Protein AF-A0A7S2E8E8-F1 (afdb_monomer_lite)

Secondary structure (DSSP, 8-state):
-HHHHHHHTTT--SHHHHHTTGGGHHHHHHHHH-HHHHHHHHHHHTT-------PPPP--------SS---SSHHHHHHHHHHHHHHHHHHHHTTT---S-------PPPTT---

Radius of gyration: 22.05 Å; chains: 1; bounding box: 45×30×51 Å

pLDDT: mean 93.54, std 3.79, range [73.56, 97.88]

Organism: Trieres chinensis (NCBI:txid1514140)

Sequence (115 aa):
WKLEKKLRSHGLSYVRDIWELGDEAGSRLGCILGAGNGTKIMRYCQGEDDRLVRPAPRKTIGAECNYGVRFDGLYGVDHMMNGLADEVERRMLAVGVQGRRLTLKVMKRKEGAPN

InterPro domains:
  IPR017961 DNA polymerase, Y-family, little finger domain [PF11799] (58-108)
  IPR036775 DNA polymerase, Y-family, little finger domain superfamily [G3DSA:3.30.1490.100] (57-115)
  IPR036775 DNA polymerase, Y-family, little finger domain superfamily [SSF100879] (57-106)

Foldseek 3Di:
DVLCVLCVVVVHNDLVVLVVCPPCSLVVLCVSPNNVVSVVVVCVSVVDDPDDDDDDDDPDFFDDDPPPDDDPDVVSVVVVVVVRVVRSVVVCVVVVHDDPDDDDDDDDDDPPDDD

Structure (mmCIF, N/CA/C/O backbone):
data_AF-A0A7S2E8E8-F1
#
_entry.id   AF-A0A7S2E8E8-F1
#
loop_
_atom_site.group_PDB
_atom_site.id
_atom_site.type_symbol
_atom_site.label_atom_id
_atom_site.label_alt_id
_atom_site.label_comp_id
_atom_site.label_asym_id
_atom_site.label_entity_id
_atom_site.label_seq_id
_atom_site.pdbx_PDB_ins_code
_atom_site.Cartn_x
_atom_site.Cartn_y
_atom_site.Cartn_z
_atom_site.occupancy
_atom_site.B_iso_or_equiv
_atom_site.auth_seq_id
_atom_site.auth_comp_id
_atom_site.auth_asym_id
_atom_site.auth_atom_id
_atom_site.pdbx_PDB_model_num
ATOM 1 N N . TRP A 1 1 ? 4.256 -1.695 11.537 1.00 74.81 1 TRP A N 1
ATOM 2 C CA . TRP A 1 1 ? 4.982 -0.503 12.022 1.00 74.81 1 TRP A CA 1
ATOM 3 C C . TRP A 1 1 ? 4.221 0.820 11.869 1.00 74.81 1 TRP A C 1
ATOM 5 O O . TRP A 1 1 ? 4.069 1.489 12.875 1.00 74.81 1 TRP A O 1
ATOM 15 N N . LYS A 1 2 ? 3.749 1.266 10.685 1.00 91.06 2 LYS A N 1
ATOM 16 C CA . LYS A 1 2 ? 3.177 2.634 10.554 1.00 91.06 2 LYS A CA 1
ATOM 17 C C . LYS A 1 2 ? 1.895 2.856 11.374 1.00 91.06 2 LYS A C 1
ATOM 19 O O . LYS A 1 2 ? 1.828 3.830 12.113 1.00 91.06 2 LYS A O 1
ATOM 24 N N . LEU A 1 3 ? 0.907 1.959 11.261 1.00 92.44 3 LEU A N 1
ATOM 25 C CA . LEU A 1 3 ? -0.330 2.042 12.058 1.00 92.44 3 LEU A CA 1
ATOM 26 C C . LEU A 1 3 ? -0.040 1.863 13.549 1.00 92.44 3 LEU A C 1
ATOM 28 O O . LEU A 1 3 ? -0.493 2.657 14.357 1.00 92.44 3 LEU A O 1
ATOM 32 N N . GLU A 1 4 ? 0.778 0.869 13.887 1.00 93.56 4 GLU A N 1
ATOM 33 C CA . GLU A 1 4 ? 1.221 0.617 15.258 1.00 93.56 4 GLU A CA 1
ATOM 34 C C . GLU A 1 4 ? 1.879 1.850 15.894 1.00 93.56 4 GLU A C 1
ATOM 36 O O . GLU A 1 4 ? 1.459 2.269 16.962 1.00 93.56 4 GLU A O 1
ATOM 41 N N . LYS A 1 5 ? 2.852 2.493 15.228 1.00 95.50 5 LYS A N 1
ATOM 42 C CA . LYS A 1 5 ? 3.472 3.733 15.729 1.00 95.50 5 LYS A CA 1
ATOM 43 C C . LYS A 1 5 ? 2.436 4.835 15.949 1.00 95.50 5 LYS A C 1
ATOM 45 O O . LYS A 1 5 ? 2.542 5.569 16.924 1.00 95.50 5 LYS A O 1
ATOM 50 N N . LYS A 1 6 ? 1.440 4.938 15.062 1.00 95.44 6 LYS A N 1
ATOM 51 C CA . LYS A 1 6 ? 0.364 5.929 15.168 1.00 95.44 6 LYS A CA 1
ATOM 52 C C . LYS A 1 6 ? -0.573 5.645 16.346 1.00 95.44 6 LYS A C 1
ATOM 54 O O . LYS A 1 6 ? -1.005 6.581 16.997 1.00 95.44 6 LYS A O 1
ATOM 59 N N . LEU A 1 7 ? -0.873 4.382 16.636 1.00 95.44 7 LEU A N 1
ATOM 60 C CA . LEU A 1 7 ? -1.673 3.988 17.801 1.00 95.44 7 LEU A CA 1
ATOM 61 C C . LEU A 1 7 ? -0.892 4.179 19.105 1.00 95.44 7 LEU A C 1
ATOM 63 O O . LEU A 1 7 ? -1.388 4.817 20.031 1.00 95.44 7 LEU A O 1
ATOM 67 N N . ARG A 1 8 ? 0.373 3.744 19.135 1.00 96.12 8 ARG A N 1
ATOM 68 C CA . ARG A 1 8 ? 1.260 3.902 20.296 1.00 96.12 8 ARG A CA 1
ATOM 69 C C . ARG A 1 8 ? 1.481 5.364 20.673 1.00 96.12 8 ARG A C 1
ATOM 71 O O . ARG A 1 8 ? 1.500 5.674 21.857 1.00 96.12 8 ARG A O 1
ATOM 78 N N . SER A 1 9 ? 1.586 6.274 19.698 1.00 96.31 9 SER A N 1
ATOM 79 C CA . SER A 1 9 ? 1.696 7.713 19.986 1.00 96.31 9 SER A CA 1
ATOM 80 C C . SER A 1 9 ? 0.443 8.305 20.645 1.00 96.31 9 SER A C 1
ATOM 82 O O . SER A 1 9 ? 0.493 9.435 21.110 1.00 96.31 9 SER A O 1
ATOM 84 N N . HIS A 1 10 ? -0.668 7.563 20.671 1.00 94.69 10 HIS A N 1
ATOM 85 C CA . HIS A 1 10 ? -1.920 7.924 21.339 1.00 94.69 10 HIS A CA 1
ATOM 86 C C . HIS A 1 10 ? -2.223 7.008 22.538 1.00 94.69 10 HIS A C 1
ATOM 88 O O . HIS A 1 10 ? -3.360 6.965 22.994 1.00 94.69 10 HIS A O 1
ATOM 94 N N . GLY A 1 11 ? -1.228 6.262 23.036 1.00 95.00 11 GLY A N 1
ATOM 95 C CA . GLY A 1 11 ? -1.373 5.388 24.204 1.00 95.00 11 GLY A CA 1
ATOM 96 C C . GLY A 1 11 ? -2.057 4.046 23.933 1.00 95.00 11 GLY A C 1
ATOM 97 O O . GLY A 1 11 ? -2.279 3.294 24.870 1.00 95.00 11 GLY A O 1
ATOM 98 N N . LEU A 1 12 ? -2.352 3.710 22.674 1.00 96.00 12 LEU A N 1
ATOM 99 C CA . LEU A 1 12 ? -3.043 2.471 22.311 1.00 96.00 12 LEU A CA 1
ATOM 100 C C . LEU A 1 12 ? -2.025 1.408 21.885 1.00 96.00 12 LEU A C 1
ATOM 10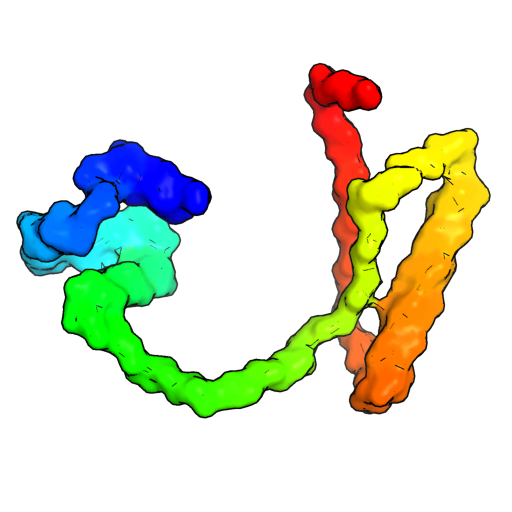2 O O . LEU A 1 12 ? -1.421 1.507 20.813 1.00 96.00 12 LEU A O 1
ATOM 106 N N . SER A 1 13 ? -1.818 0.398 22.728 1.00 95.31 13 SER A N 1
ATOM 107 C CA . SER A 1 13 ? -0.883 -0.709 22.472 1.00 95.31 13 SER A CA 1
ATOM 108 C C . SER A 1 13 ? -1.557 -2.080 22.491 1.00 95.31 13 SER A C 1
ATOM 110 O O . SER A 1 13 ? -1.093 -2.987 21.799 1.00 95.31 13 SER A O 1
ATOM 112 N N . TYR A 1 14 ? -2.642 -2.227 23.247 1.00 95.88 14 TYR A N 1
ATOM 113 C CA . TYR A 1 14 ? -3.371 -3.470 23.456 1.00 95.88 14 TYR A CA 1
ATOM 114 C C . TYR A 1 14 ? -4.859 -3.303 23.141 1.00 95.88 14 TYR A C 1
ATOM 116 O O . TYR A 1 14 ? -5.398 -2.200 23.138 1.00 95.88 14 TYR A O 1
ATOM 124 N N . VAL A 1 15 ? -5.544 -4.427 22.911 1.00 96.19 15 VAL A N 1
ATOM 125 C CA . VAL A 1 15 ? -6.995 -4.451 22.655 1.00 96.19 15 VAL A CA 1
ATOM 126 C C . VAL A 1 15 ? -7.785 -3.871 23.834 1.00 96.19 15 VAL A C 1
ATOM 128 O O . VAL A 1 15 ? -8.728 -3.117 23.615 1.00 96.19 15 VAL A O 1
ATOM 131 N N . ARG A 1 16 ? -7.359 -4.147 25.074 1.00 96.62 16 ARG A N 1
ATOM 132 C CA . ARG A 1 16 ? -7.988 -3.589 26.282 1.00 96.62 16 ARG A CA 1
ATOM 133 C C . ARG A 1 16 ? -7.997 -2.059 26.287 1.00 96.62 16 ARG A C 1
ATOM 135 O O . ARG A 1 16 ? -9.003 -1.482 26.660 1.00 96.62 16 ARG A O 1
ATOM 142 N N . ASP A 1 17 ? -6.935 -1.424 25.787 1.00 96.00 17 ASP A N 1
ATOM 143 C CA . ASP A 1 17 ? -6.816 0.037 25.773 1.00 96.00 17 ASP A CA 1
ATOM 144 C C . ASP A 1 17 ? -7.895 0.648 24.861 1.00 96.00 17 ASP A C 1
ATOM 146 O O . ASP A 1 17 ? -8.337 1.769 25.070 1.00 96.00 17 ASP A O 1
ATOM 150 N N . ILE A 1 18 ? -8.335 -0.097 23.838 1.00 95.12 18 ILE A N 1
ATOM 151 C CA . ILE A 1 18 ? -9.437 0.294 22.952 1.00 95.12 18 ILE A CA 1
ATOM 152 C C . ILE A 1 18 ? -10.786 0.054 23.633 1.00 95.12 18 ILE A C 1
ATOM 154 O O . ILE A 1 18 ? -11.683 0.879 23.497 1.00 95.12 18 ILE A O 1
ATOM 158 N N . TRP A 1 19 ? -10.940 -1.045 24.375 1.00 95.00 19 TRP A N 1
ATOM 159 C CA . TRP A 1 19 ? -12.160 -1.317 25.142 1.00 95.00 19 TRP A CA 1
ATOM 160 C C . TRP A 1 19 ? -12.379 -0.309 26.276 1.00 95.00 19 TRP A C 1
ATOM 162 O O . TRP A 1 19 ? -13.513 0.085 26.527 1.00 95.00 19 TRP A O 1
ATOM 172 N N . GLU A 1 20 ? -11.304 0.164 26.908 1.00 95.44 20 GLU A N 1
ATOM 173 C CA . GLU A 1 20 ? -11.334 1.204 27.946 1.00 95.44 20 GLU A CA 1
ATOM 174 C C . GLU A 1 20 ? -11.824 2.566 27.422 1.00 95.44 20 GLU A C 1
ATOM 176 O O . GLU A 1 20 ? -12.304 3.381 28.206 1.00 95.44 20 GLU A O 1
ATOM 181 N N . LEU A 1 21 ? -11.771 2.810 26.105 1.00 92.94 21 LEU A N 1
ATOM 182 C CA . LEU A 1 21 ? -12.351 4.013 25.491 1.00 92.94 21 LEU A CA 1
ATOM 183 C C . LEU A 1 21 ? -13.888 3.981 25.427 1.00 92.94 21 LEU A C 1
ATOM 185 O O . LEU A 1 21 ? -14.495 5.008 25.122 1.00 92.94 21 LEU A O 1
ATOM 189 N N . GLY A 1 22 ? -14.517 2.824 25.664 1.00 92.56 22 GLY A N 1
ATOM 190 C CA . GLY A 1 22 ? -15.971 2.666 25.636 1.00 92.56 22 GLY A CA 1
ATOM 191 C C . GLY A 1 22 ? -16.604 3.165 24.332 1.00 92.56 22 GLY A C 1
ATOM 192 O O . GLY A 1 22 ? -16.107 2.896 23.235 1.00 92.56 22 GLY A O 1
ATOM 193 N N . ASP A 1 23 ? -17.687 3.932 24.454 1.00 91.69 23 ASP A N 1
ATOM 194 C CA . ASP A 1 23 ? -18.468 4.441 23.318 1.00 91.69 23 ASP A CA 1
ATOM 195 C C . ASP A 1 23 ? -17.671 5.390 22.402 1.00 91.69 23 ASP A C 1
ATOM 197 O O . ASP A 1 23 ? -17.969 5.524 21.212 1.00 91.69 23 ASP A O 1
ATOM 201 N N . GLU A 1 24 ? -16.604 6.018 22.910 1.00 93.00 24 GLU A N 1
ATOM 202 C CA . GLU A 1 24 ? -15.755 6.914 22.119 1.00 93.00 24 GLU A CA 1
ATOM 203 C C . GLU A 1 24 ? -14.749 6.170 21.230 1.00 93.00 24 GLU A C 1
ATOM 205 O O . GLU A 1 24 ? -14.156 6.781 20.331 1.00 93.00 24 GLU A O 1
ATOM 210 N N . ALA A 1 25 ? -14.550 4.862 21.441 1.00 92.62 25 ALA A N 1
ATOM 211 C CA . ALA A 1 25 ? -13.517 4.069 20.774 1.00 92.62 25 ALA A CA 1
ATOM 212 C C . ALA A 1 25 ? -13.570 4.206 19.245 1.00 92.62 25 ALA A C 1
ATOM 214 O O . ALA A 1 25 ? -12.551 4.460 18.596 1.00 92.62 25 ALA A O 1
ATOM 215 N N . GLY A 1 26 ? -14.771 4.107 18.665 1.00 91.81 26 GLY A N 1
ATOM 216 C CA . GLY A 1 26 ? -14.976 4.206 17.220 1.00 91.81 26 GLY A CA 1
ATOM 217 C C . GLY A 1 26 ? -14.583 5.572 16.651 1.00 91.81 26 GLY A C 1
ATOM 218 O O . GLY A 1 26 ? -13.855 5.643 15.657 1.00 91.81 26 GLY A O 1
ATOM 219 N N . SER A 1 27 ? -15.006 6.658 17.306 1.00 94.06 27 SER A N 1
ATOM 220 C CA . SER A 1 27 ? -14.674 8.032 16.901 1.00 94.06 27 SER A CA 1
ATOM 221 C C . SER A 1 27 ? -13.173 8.300 17.036 1.00 94.06 27 SER A C 1
ATOM 223 O O . SER A 1 27 ? -12.522 8.763 16.095 1.00 94.06 27 SER A O 1
ATOM 225 N N . ARG A 1 28 ? -12.583 7.899 18.169 1.00 94.88 28 ARG A N 1
ATOM 226 C CA . ARG A 1 28 ? -11.153 8.063 18.457 1.00 94.88 28 ARG A CA 1
ATOM 227 C C . ARG A 1 28 ? -10.286 7.333 17.432 1.00 94.88 28 ARG A C 1
ATOM 229 O O . ARG A 1 28 ? -9.370 7.924 16.856 1.00 94.88 28 ARG A O 1
ATOM 236 N N . LEU A 1 29 ? -10.602 6.070 17.148 1.00 95.56 29 LEU A N 1
ATOM 237 C CA . LEU A 1 29 ? -9.909 5.278 16.133 1.00 95.56 29 LEU A CA 1
ATOM 238 C C . LEU A 1 29 ? -10.116 5.846 14.725 1.00 95.56 29 LEU A C 1
ATOM 240 O O . LEU A 1 29 ? -9.175 5.834 13.931 1.00 95.56 29 LEU A O 1
ATOM 244 N N . GLY A 1 30 ? -11.300 6.377 14.414 1.00 95.38 30 GLY A N 1
ATOM 245 C CA . GLY A 1 30 ? -11.582 7.070 13.156 1.00 95.38 30 GLY A CA 1
ATOM 246 C C . GLY A 1 30 ? -10.703 8.306 12.950 1.00 95.38 30 GLY A C 1
ATOM 247 O O . GLY A 1 30 ? -10.089 8.444 11.892 1.00 95.38 30 GLY A O 1
ATOM 248 N N . CYS A 1 31 ? -10.558 9.154 13.971 1.00 95.31 31 CYS A N 1
ATOM 249 C CA . CYS A 1 31 ? -9.674 10.324 13.938 1.00 95.31 31 CYS A CA 1
ATOM 250 C C . CYS A 1 31 ? -8.197 9.931 13.775 1.00 95.31 31 CYS A C 1
ATOM 252 O O . CYS A 1 31 ? -7.462 10.536 12.991 1.00 95.31 31 CYS A O 1
ATOM 254 N N . ILE A 1 32 ? -7.751 8.885 14.477 1.00 95.38 32 ILE A N 1
ATOM 255 C CA . ILE A 1 32 ? -6.352 8.446 14.432 1.00 95.38 32 ILE A CA 1
ATOM 256 C C . ILE A 1 32 ? -6.047 7.719 13.119 1.00 95.38 32 ILE A C 1
ATOM 258 O O . ILE A 1 32 ? -5.018 7.976 12.502 1.00 95.38 32 ILE A O 1
ATOM 262 N N . LEU A 1 33 ? -6.888 6.799 12.652 1.00 95.19 33 LEU A N 1
ATOM 263 C CA . LEU A 1 33 ? -6.553 5.879 11.556 1.00 95.19 33 LEU A CA 1
ATOM 264 C C . LEU A 1 33 ? -7.250 6.192 10.224 1.00 95.19 33 LEU A C 1
ATOM 266 O O . LEU A 1 33 ? -6.872 5.615 9.198 1.00 95.19 33 LEU A O 1
ATOM 270 N N . GLY A 1 34 ? -8.220 7.106 10.229 1.00 95.38 34 GLY A N 1
ATOM 271 C CA . GLY A 1 34 ? -9.185 7.308 9.151 1.00 95.38 34 GLY A CA 1
ATOM 272 C C . GLY A 1 34 ? -10.342 6.308 9.238 1.00 95.38 34 GLY A C 1
ATOM 273 O O . GLY A 1 34 ? -10.167 5.195 9.737 1.00 95.38 34 GLY A O 1
ATOM 274 N N . ALA A 1 35 ? -11.512 6.683 8.708 1.00 92.50 35 ALA A N 1
ATOM 275 C CA . ALA A 1 35 ? -12.766 5.934 8.860 1.00 92.50 35 ALA A CA 1
ATOM 276 C C . ALA A 1 35 ? -12.633 4.428 8.559 1.00 92.50 35 ALA A C 1
ATOM 278 O O . ALA A 1 35 ? -12.980 3.597 9.391 1.00 92.50 35 ALA A O 1
ATOM 279 N N . GLY A 1 36 ? -12.042 4.061 7.415 1.00 94.62 36 GLY A N 1
ATOM 280 C CA . GLY A 1 36 ? -11.931 2.654 7.012 1.00 94.62 36 GLY A CA 1
ATOM 281 C C . GLY A 1 36 ? -11.085 1.798 7.961 1.00 94.62 36 GLY A C 1
ATOM 282 O O . GLY A 1 36 ? -11.494 0.704 8.343 1.00 94.62 36 GLY A O 1
ATOM 283 N N . ASN A 1 37 ? -9.911 2.288 8.371 1.00 95.19 37 ASN A N 1
ATOM 284 C CA . ASN A 1 37 ? -9.059 1.545 9.303 1.00 95.19 37 ASN A CA 1
ATOM 285 C C . ASN A 1 37 ? -9.604 1.595 10.734 1.00 95.19 37 ASN A C 1
ATOM 287 O O . ASN A 1 37 ? -9.471 0.606 11.446 1.00 95.19 37 ASN A O 1
ATOM 291 N N . GLY A 1 38 ? -10.216 2.709 11.144 1.00 95.12 38 GLY A N 1
ATOM 292 C CA . GLY A 1 38 ? -10.811 2.855 12.470 1.00 95.12 38 GLY A CA 1
ATOM 293 C C . GLY A 1 38 ?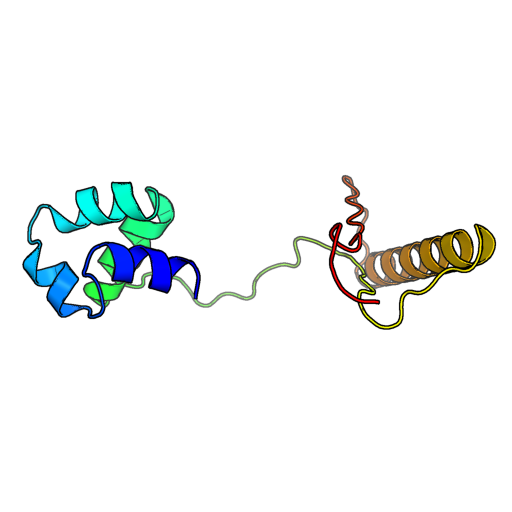 -11.917 1.831 12.708 1.00 95.12 38 GLY A C 1
ATOM 294 O O . GLY A 1 38 ? -11.826 1.041 13.644 1.00 95.12 38 GLY A O 1
ATOM 295 N N . THR A 1 39 ? -12.893 1.755 11.796 1.00 94.69 39 THR A N 1
ATOM 296 C CA . THR A 1 39 ? -13.968 0.751 11.857 1.00 94.69 39 THR A CA 1
ATOM 297 C C . THR A 1 39 ? -13.419 -0.674 11.822 1.00 94.69 39 THR A C 1
ATOM 299 O O . THR A 1 39 ? -13.863 -1.527 12.585 1.00 94.69 39 THR A O 1
ATOM 302 N N . LYS A 1 40 ? -12.424 -0.940 10.966 1.00 94.94 40 LYS A N 1
ATOM 303 C CA . LYS A 1 40 ? -11.815 -2.269 10.838 1.00 94.94 40 LYS A CA 1
ATOM 304 C C . LYS A 1 40 ? -11.139 -2.730 12.130 1.00 94.94 40 LYS A C 1
ATOM 306 O O . LYS A 1 40 ? -11.342 -3.864 12.546 1.00 94.94 40 LYS A O 1
ATOM 311 N N . ILE A 1 41 ? -10.338 -1.865 12.751 1.00 94.94 41 ILE A N 1
ATOM 312 C CA . ILE A 1 41 ? -9.650 -2.191 14.005 1.00 94.94 41 ILE A CA 1
ATOM 313 C C . ILE A 1 41 ? -10.657 -2.388 15.138 1.00 94.94 41 ILE A C 1
ATOM 315 O O . ILE A 1 41 ? -10.512 -3.350 15.883 1.00 94.94 41 ILE A O 1
ATOM 319 N N . MET A 1 42 ? -11.699 -1.555 15.225 1.00 94.94 42 MET A N 1
ATOM 320 C CA . MET A 1 42 ? -12.734 -1.702 16.251 1.00 94.94 42 MET A CA 1
ATOM 321 C C . MET A 1 42 ? -13.417 -3.078 16.195 1.00 94.94 42 MET A C 1
ATOM 323 O O . MET A 1 42 ? -13.460 -3.777 17.204 1.00 94.94 42 MET A O 1
ATOM 327 N N . ARG A 1 43 ? -13.858 -3.506 15.003 1.00 95.25 43 ARG A N 1
ATOM 328 C CA . ARG A 1 43 ? -14.464 -4.833 14.793 1.00 95.25 43 ARG A CA 1
ATOM 329 C C . ARG A 1 43 ? -13.517 -5.966 15.178 1.00 95.25 43 ARG A C 1
ATOM 331 O O . ARG A 1 43 ? -13.898 -6.886 15.891 1.00 95.25 43 ARG A O 1
ATOM 338 N N . TYR A 1 44 ? -12.247 -5.871 14.781 1.00 95.50 44 TYR A N 1
ATOM 339 C CA . TYR A 1 44 ? -11.250 -6.886 15.131 1.00 95.50 44 TYR A CA 1
ATOM 340 C C . TYR A 1 44 ? -10.992 -6.965 16.634 1.00 95.50 44 TYR A C 1
ATOM 342 O O . TYR A 1 44 ? -10.810 -8.059 17.162 1.00 95.50 44 TYR A O 1
ATOM 350 N N . CYS A 1 45 ? -11.031 -5.834 17.339 1.00 94.88 45 CYS A N 1
ATOM 351 C CA . CYS A 1 45 ? -10.974 -5.809 18.796 1.00 94.88 45 CYS A CA 1
ATOM 352 C C . CYS A 1 45 ? -12.192 -6.473 19.449 1.00 94.88 45 CYS A C 1
ATOM 354 O O . CYS A 1 45 ? -12.088 -6.884 20.594 1.00 94.88 45 CYS A O 1
ATOM 356 N N . GLN A 1 46 ? -13.318 -6.605 18.749 1.00 93.69 46 GLN A N 1
ATOM 357 C CA . GLN A 1 46 ? -14.517 -7.318 19.208 1.00 93.69 46 GLN A CA 1
ATOM 358 C C . GLN A 1 46 ? -14.568 -8.776 18.715 1.00 93.69 46 GLN A C 1
ATOM 360 O O . GLN A 1 46 ? -15.515 -9.495 19.013 1.00 93.69 46 GLN A O 1
ATOM 365 N N . GLY A 1 47 ? -13.548 -9.232 17.978 1.00 94.88 47 GLY A N 1
ATOM 366 C CA . GLY A 1 47 ? -13.527 -10.565 17.372 1.00 94.88 47 GLY A CA 1
ATOM 367 C C . GLY A 1 47 ? -14.430 -10.704 16.141 1.00 94.88 47 GLY A C 1
ATOM 368 O O . GLY A 1 47 ? -14.688 -11.821 15.700 1.00 94.88 47 GLY A O 1
ATOM 369 N N . GLU A 1 48 ? -14.900 -9.594 15.571 1.00 95.88 48 GLU A N 1
ATOM 370 C CA . GLU A 1 48 ? -15.786 -9.588 14.410 1.00 95.88 48 GLU A CA 1
ATOM 371 C C . GLU A 1 48 ? -14.991 -9.553 13.098 1.00 95.88 48 GLU A C 1
ATOM 373 O O . GLU A 1 48 ? -14.302 -8.577 12.782 1.00 95.88 48 GLU A O 1
ATOM 378 N N . ASP A 1 49 ? -15.126 -10.607 12.294 1.00 94.56 49 ASP A N 1
ATOM 379 C CA . ASP A 1 49 ? -14.626 -10.654 10.922 1.00 94.56 49 ASP A CA 1
ATOM 380 C C . ASP A 1 49 ? -15.595 -11.442 10.030 1.00 94.56 49 ASP A C 1
ATOM 382 O O . ASP A 1 49 ? -15.653 -12.668 10.065 1.00 94.56 49 ASP A O 1
ATOM 386 N N . ASP A 1 50 ? -16.378 -10.721 9.229 1.00 92.25 50 ASP A N 1
ATOM 387 C CA . ASP A 1 50 ? -17.425 -11.242 8.340 1.00 92.25 50 ASP A CA 1
ATOM 388 C C . ASP A 1 50 ? -16.912 -11.577 6.927 1.00 92.25 50 ASP A C 1
ATOM 390 O O . ASP A 1 50 ? -17.676 -11.943 6.026 1.00 92.25 50 ASP A O 1
ATOM 394 N N . ARG A 1 51 ? -15.603 -11.439 6.690 1.00 90.81 51 ARG A N 1
ATOM 395 C CA . ARG A 1 51 ? -15.019 -11.594 5.357 1.00 90.81 51 ARG A CA 1
ATOM 396 C C . ARG A 1 51 ? -15.028 -13.054 4.917 1.00 90.81 51 ARG A C 1
ATOM 398 O O . ARG A 1 51 ? -14.408 -13.922 5.524 1.00 90.81 51 ARG A O 1
ATOM 405 N N . LEU A 1 52 ? -15.638 -13.303 3.763 1.00 91.44 52 LEU A N 1
ATOM 406 C CA . LEU A 1 52 ? -15.598 -14.610 3.115 1.00 91.44 52 LEU A CA 1
ATOM 407 C C . LEU A 1 52 ? -14.197 -14.930 2.585 1.00 91.44 52 LEU A C 1
ATOM 409 O O . LEU A 1 52 ? -13.556 -14.106 1.926 1.00 91.44 52 LEU A O 1
ATOM 413 N N . VAL A 1 53 ? -13.769 -16.176 2.777 1.00 92.62 53 VAL A N 1
ATOM 414 C CA . VAL A 1 53 ? -12.564 -16.711 2.142 1.00 92.62 53 VAL A CA 1
ATOM 415 C C . VAL A 1 53 ? -12.859 -16.916 0.658 1.00 92.62 53 VAL A C 1
ATOM 417 O O . VAL A 1 53 ? -13.613 -17.808 0.275 1.00 92.62 53 VAL A O 1
ATOM 420 N N . ARG A 1 54 ? -12.297 -16.057 -0.196 1.00 89.94 54 ARG A N 1
ATOM 421 C CA . ARG A 1 54 ? -12.430 -16.149 -1.654 1.00 89.94 54 ARG A CA 1
ATOM 422 C C . ARG A 1 54 ? -11.071 -15.967 -2.324 1.00 89.94 54 ARG A C 1
ATOM 424 O O . ARG A 1 54 ? -10.278 -15.147 -1.853 1.00 89.94 54 ARG A O 1
ATOM 431 N N . PRO A 1 55 ? -10.807 -16.656 -3.446 1.00 86.56 55 PRO A N 1
ATOM 432 C CA . PRO A 1 55 ? -9.650 -16.344 -4.270 1.00 86.56 55 PRO A CA 1
ATOM 433 C C . PRO A 1 55 ? -9.787 -14.912 -4.807 1.00 86.56 55 PRO A C 1
ATOM 435 O O . PRO A 1 55 ? -10.802 -14.545 -5.401 1.00 86.56 55 PRO A O 1
ATOM 438 N N . ALA A 1 56 ? -8.775 -14.077 -4.569 1.00 84.69 56 ALA A N 1
ATOM 439 C CA . ALA A 1 56 ? -8.767 -12.709 -5.068 1.00 84.69 56 ALA A CA 1
ATOM 440 C C . ALA A 1 56 ? -8.413 -12.706 -6.567 1.00 84.69 56 ALA A C 1
ATOM 442 O O . ALA A 1 56 ? -7.363 -13.240 -6.935 1.00 84.69 56 ALA A O 1
ATOM 443 N N . PRO A 1 57 ? -9.233 -12.094 -7.445 1.00 85.75 57 PRO A N 1
ATOM 444 C CA . PRO A 1 57 ? -8.887 -11.986 -8.855 1.00 85.75 57 PRO A CA 1
ATOM 445 C C . PRO A 1 57 ? -7.657 -11.089 -9.034 1.00 85.75 57 PRO A C 1
ATOM 447 O O . PRO A 1 57 ? -7.459 -10.122 -8.289 1.00 85.75 57 PRO A O 1
ATOM 450 N N . ARG A 1 58 ? -6.842 -11.378 -10.053 1.00 84.69 58 ARG A N 1
ATOM 451 C CA . ARG A 1 58 ? -5.703 -10.528 -10.416 1.00 84.69 58 ARG A CA 1
ATOM 452 C C . ARG A 1 58 ? -6.220 -9.190 -10.948 1.00 84.69 58 ARG A C 1
ATOM 454 O O . ARG A 1 58 ? -6.924 -9.153 -11.949 1.00 84.69 58 ARG A O 1
ATOM 461 N N . LYS A 1 59 ? -5.868 -8.092 -10.273 1.00 89.50 59 LYS A N 1
ATOM 462 C CA . LYS A 1 59 ? -6.308 -6.729 -10.636 1.00 89.50 59 LYS A CA 1
ATOM 463 C C . LYS A 1 59 ? -5.244 -5.916 -11.367 1.00 89.50 59 LYS A C 1
ATOM 465 O O . LYS A 1 59 ? -5.571 -4.933 -12.021 1.00 89.50 59 LYS A O 1
ATOM 470 N N . THR A 1 60 ? -3.979 -6.296 -11.224 1.00 94.00 60 THR A N 1
ATOM 471 C CA . THR A 1 60 ? -2.836 -5.581 -1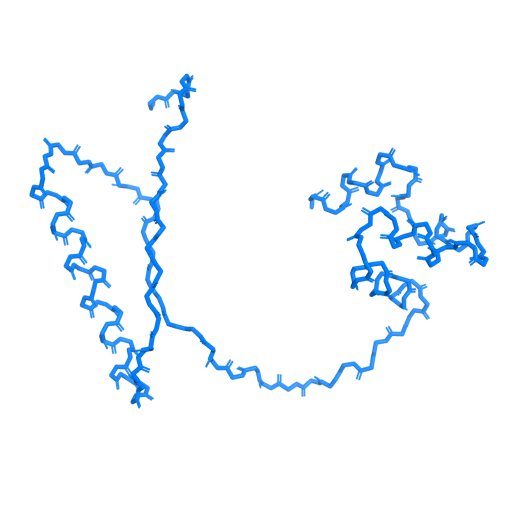1.792 1.00 94.00 60 THR A CA 1
ATOM 472 C C . THR A 1 60 ? -1.781 -6.570 -12.281 1.00 94.00 60 THR A C 1
ATOM 474 O O . THR A 1 60 ? -1.632 -7.670 -11.739 1.00 94.00 60 THR A O 1
ATOM 477 N N . ILE A 1 61 ? -1.049 -6.172 -13.319 1.00 95.06 61 ILE A N 1
ATOM 478 C CA . ILE A 1 61 ? 0.152 -6.847 -13.815 1.00 95.06 61 ILE A CA 1
ATOM 479 C C . ILE A 1 61 ? 1.253 -5.795 -13.853 1.00 95.06 61 ILE A C 1
ATOM 481 O O . ILE A 1 61 ? 1.015 -4.663 -14.263 1.00 95.06 61 ILE A O 1
ATOM 485 N N . GLY A 1 62 ? 2.435 -6.157 -13.373 1.00 95.50 62 GLY A N 1
ATOM 486 C CA . GLY A 1 62 ? 3.595 -5.281 -13.355 1.00 95.50 62 GLY A CA 1
ATOM 487 C C . GLY A 1 62 ? 4.874 -6.081 -13.157 1.00 95.50 62 GLY A C 1
ATOM 488 O O . GLY A 1 62 ? 4.824 -7.267 -12.813 1.00 95.50 62 GLY A O 1
ATOM 489 N N . ALA A 1 63 ? 6.001 -5.413 -13.362 1.00 96.56 63 ALA A N 1
ATOM 490 C CA . ALA A 1 63 ? 7.342 -5.884 -13.061 1.00 96.56 63 ALA A CA 1
ATOM 491 C C . ALA A 1 63 ? 8.098 -4.745 -12.364 1.00 96.56 63 ALA A C 1
ATOM 493 O O . ALA A 1 63 ? 7.862 -3.573 -12.656 1.00 96.56 63 ALA A O 1
ATOM 494 N N . GLU A 1 64 ? 8.973 -5.082 -11.420 1.00 95.62 64 GLU A N 1
ATOM 495 C CA . GLU A 1 64 ? 9.818 -4.108 -10.735 1.00 95.62 64 GLU A CA 1
ATOM 496 C C . GLU A 1 64 ? 11.222 -4.674 -10.527 1.00 95.62 64 GLU A C 1
ATOM 498 O O . GLU A 1 64 ? 11.388 -5.863 -10.255 1.00 95.62 64 GLU A O 1
ATOM 503 N N . CYS A 1 65 ? 12.227 -3.808 -10.629 1.00 93.31 65 CYS A N 1
ATOM 504 C CA . CYS A 1 65 ? 13.602 -4.101 -10.256 1.00 93.31 65 CYS A CA 1
ATOM 505 C C . CYS A 1 65 ? 14.110 -2.940 -9.402 1.00 93.31 65 CYS A C 1
ATOM 507 O O . CYS A 1 65 ? 14.279 -1.828 -9.891 1.00 93.31 65 CYS A O 1
ATOM 509 N N . ASN A 1 66 ? 14.295 -3.189 -8.105 1.00 94.12 66 ASN A N 1
ATOM 510 C CA . ASN A 1 66 ? 14.753 -2.178 -7.144 1.00 94.12 66 ASN A CA 1
ATOM 511 C C . ASN A 1 66 ? 16.160 -2.483 -6.595 1.00 94.12 66 ASN A C 1
ATOM 513 O O . ASN A 1 66 ? 16.710 -1.688 -5.835 1.00 94.12 66 ASN A O 1
ATOM 517 N N . TYR A 1 67 ? 16.738 -3.632 -6.954 1.00 91.19 67 TYR A N 1
ATOM 518 C CA . TYR A 1 67 ? 18.045 -4.094 -6.489 1.00 91.19 67 TYR A CA 1
ATOM 519 C C . TYR A 1 67 ? 19.045 -4.100 -7.646 1.00 91.19 67 TYR A C 1
ATOM 521 O O . TYR A 1 67 ? 18.683 -4.429 -8.769 1.00 91.19 67 TYR A O 1
ATOM 529 N N . GLY A 1 68 ? 20.297 -3.721 -7.380 1.00 87.38 68 GLY A N 1
ATOM 530 C CA . GLY A 1 68 ? 21.357 -3.729 -8.397 1.00 87.38 68 GLY A CA 1
ATOM 531 C C . GLY A 1 68 ? 21.206 -2.684 -9.509 1.00 87.38 68 GLY A C 1
ATOM 532 O O . GLY A 1 68 ? 21.980 -2.691 -10.457 1.00 87.38 68 GLY A O 1
ATOM 533 N N . VAL A 1 69 ? 20.246 -1.761 -9.403 1.00 89.69 69 VAL A N 1
ATOM 534 C CA . VAL A 1 69 ? 20.022 -0.722 -10.416 1.00 89.69 69 VAL A CA 1
ATOM 535 C C . VAL A 1 69 ? 21.126 0.331 -10.332 1.00 89.69 69 VAL A C 1
ATOM 537 O O . VAL A 1 69 ? 21.172 1.121 -9.383 1.00 89.69 69 VAL A O 1
ATOM 540 N N . ARG A 1 70 ? 22.036 0.324 -11.305 1.00 91.06 70 ARG A N 1
ATOM 541 C CA . ARG A 1 70 ? 23.094 1.320 -11.503 1.00 91.06 70 ARG A CA 1
ATOM 542 C C . ARG A 1 70 ? 23.193 1.598 -12.998 1.00 91.06 70 ARG A C 1
ATOM 544 O O . ARG A 1 70 ? 23.259 0.661 -13.784 1.00 91.06 70 ARG A O 1
ATOM 551 N N . PHE A 1 71 ? 23.182 2.872 -13.369 1.00 90.44 71 PHE A N 1
ATOM 552 C CA . PHE A 1 71 ? 23.305 3.303 -14.756 1.00 90.44 71 PHE A CA 1
ATOM 553 C C . PHE A 1 71 ? 24.497 4.242 -14.876 1.00 90.44 71 PHE A C 1
ATOM 555 O O . PHE A 1 71 ? 24.639 5.162 -14.071 1.00 90.44 71 PHE A O 1
ATOM 562 N N . ASP A 1 72 ? 25.326 4.006 -15.880 1.00 87.62 72 ASP A N 1
ATOM 563 C CA . ASP A 1 72 ? 26.450 4.849 -16.293 1.00 87.62 72 ASP A CA 1
ATOM 564 C C . ASP A 1 72 ? 26.125 5.674 -17.555 1.00 87.62 72 ASP A C 1
ATOM 566 O O . ASP A 1 72 ? 26.940 6.475 -18.007 1.00 87.62 72 ASP A O 1
ATOM 570 N N . GLY A 1 73 ? 24.909 5.536 -18.093 1.00 89.94 73 GLY A N 1
ATOM 571 C CA . GLY A 1 73 ? 24.426 6.273 -19.253 1.00 89.94 73 GLY A CA 1
ATOM 572 C C . GLY A 1 73 ? 22.998 5.892 -19.647 1.00 89.94 73 GLY A C 1
ATOM 573 O O . GLY A 1 73 ? 22.362 5.041 -19.020 1.00 89.94 73 GLY A O 1
ATOM 574 N N . LEU A 1 74 ? 22.495 6.524 -20.712 1.00 88.88 74 LEU A N 1
ATOM 575 C CA . LEU A 1 74 ? 21.134 6.304 -21.224 1.00 88.88 74 LEU A CA 1
ATOM 576 C C . LEU A 1 74 ? 20.910 4.870 -21.722 1.00 88.88 74 LEU A C 1
ATOM 578 O O . LEU A 1 74 ? 19.836 4.320 -21.513 1.00 88.88 74 LEU A O 1
ATOM 582 N N . TYR A 1 75 ? 21.947 4.231 -22.269 1.00 89.88 75 TYR A N 1
ATOM 583 C CA . TYR A 1 75 ? 21.870 2.852 -22.757 1.00 89.88 75 TYR A CA 1
ATOM 584 C C . TYR A 1 75 ? 21.365 1.870 -21.687 1.00 89.88 75 TYR A C 1
ATOM 586 O O . TYR A 1 75 ? 20.483 1.054 -21.954 1.00 89.88 7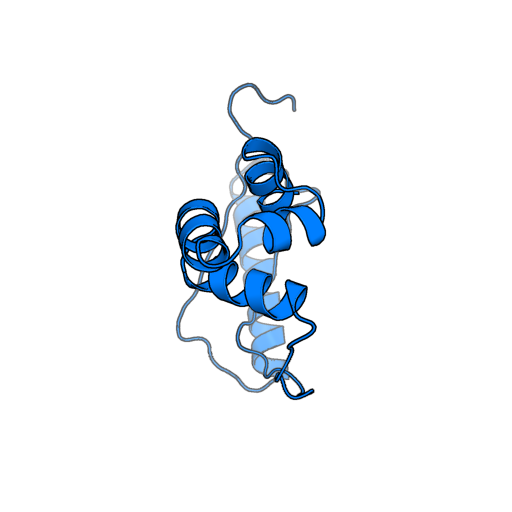5 TYR A O 1
ATOM 594 N N . GLY A 1 76 ? 21.878 1.967 -20.455 1.00 89.88 76 GLY A N 1
ATOM 595 C CA . GLY A 1 76 ? 21.440 1.100 -19.359 1.00 89.88 76 GLY A CA 1
ATOM 596 C C . GLY A 1 76 ? 19.978 1.335 -18.966 1.00 89.88 76 GLY A C 1
ATOM 597 O O . GLY A 1 76 ? 19.274 0.388 -18.610 1.00 89.88 76 GLY A O 1
ATOM 598 N N . VAL A 1 77 ? 19.509 2.582 -19.077 1.00 92.88 77 VAL A N 1
ATOM 599 C CA . VAL A 1 77 ? 18.110 2.946 -18.820 1.00 92.88 77 VAL A CA 1
ATOM 600 C C . VAL A 1 77 ? 17.206 2.325 -19.878 1.00 92.88 77 VAL A C 1
ATOM 602 O O . VAL A 1 77 ? 16.253 1.638 -19.517 1.00 92.88 77 VAL A O 1
ATOM 605 N N . ASP A 1 78 ? 17.528 2.502 -21.160 1.00 93.75 78 ASP A N 1
ATOM 606 C CA . ASP A 1 78 ? 16.743 1.954 -22.270 1.00 93.75 78 ASP A CA 1
ATOM 607 C C . ASP A 1 78 ? 16.687 0.425 -22.208 1.00 93.75 78 ASP A C 1
ATOM 609 O O . ASP A 1 78 ? 15.615 -0.168 -22.333 1.00 93.75 78 ASP A O 1
ATOM 613 N N . HIS A 1 79 ? 17.821 -0.221 -21.919 1.00 93.19 79 HIS A N 1
ATOM 614 C CA . HIS A 1 79 ? 17.886 -1.669 -21.744 1.00 93.19 79 HIS A CA 1
ATOM 615 C C . HIS A 1 79 ? 16.974 -2.154 -20.606 1.00 93.19 79 HIS A C 1
ATOM 617 O O . HIS A 1 79 ? 16.203 -3.096 -20.792 1.00 93.19 79 HIS A O 1
ATOM 623 N N . MET A 1 80 ? 17.009 -1.495 -19.440 1.00 94.12 80 MET A N 1
ATOM 624 C CA . MET A 1 80 ? 16.130 -1.852 -18.323 1.00 94.12 80 MET A CA 1
ATOM 625 C C . MET A 1 80 ? 14.654 -1.601 -18.651 1.00 94.12 80 MET A C 1
ATOM 627 O O . MET A 1 80 ? 13.810 -2.428 -18.309 1.00 94.12 80 MET A O 1
ATOM 631 N N . MET A 1 81 ? 14.328 -0.478 -19.292 1.00 95.50 81 MET A N 1
ATOM 632 C CA . MET A 1 81 ? 12.947 -0.128 -19.630 1.00 95.50 81 MET A CA 1
ATOM 633 C C . MET A 1 81 ? 12.346 -1.106 -20.640 1.00 95.50 81 MET A C 1
ATOM 635 O O . MET A 1 81 ? 11.226 -1.566 -20.419 1.00 95.50 81 MET A O 1
ATOM 639 N N . ASN A 1 82 ? 13.099 -1.480 -21.678 1.00 96.62 82 ASN A N 1
ATOM 640 C CA . ASN A 1 82 ? 12.679 -2.496 -22.643 1.00 96.62 82 ASN A CA 1
ATOM 641 C C . ASN A 1 82 ? 12.502 -3.857 -21.962 1.00 96.62 82 ASN A C 1
ATOM 643 O O . ASN A 1 82 ? 11.440 -4.458 -22.074 1.00 96.62 82 ASN A O 1
ATOM 647 N N . GLY A 1 83 ? 13.464 -4.290 -21.140 1.00 96.44 83 GLY A N 1
ATOM 648 C CA . GLY A 1 83 ? 13.341 -5.555 -20.410 1.00 96.44 83 GLY A CA 1
ATOM 649 C C . GLY A 1 83 ? 12.134 -5.605 -19.460 1.00 96.44 83 GLY A C 1
ATOM 650 O O . GLY A 1 83 ? 11.472 -6.637 -19.341 1.00 96.44 83 GLY A O 1
ATOM 651 N N . LEU A 1 84 ? 11.803 -4.492 -18.792 1.00 97.12 84 LEU A N 1
ATOM 652 C CA . LEU A 1 84 ? 10.599 -4.397 -17.960 1.00 97.12 84 LEU A CA 1
ATOM 653 C C . LEU A 1 84 ? 9.315 -4.407 -18.800 1.00 97.12 84 LEU A C 1
ATOM 655 O O . LEU A 1 84 ? 8.329 -5.011 -18.372 1.00 97.12 84 LEU A O 1
ATOM 659 N N . ALA A 1 85 ? 9.311 -3.748 -19.961 1.00 97.00 85 ALA A N 1
ATOM 660 C CA . ALA A 1 85 ? 8.174 -3.740 -20.876 1.00 97.00 85 ALA A CA 1
ATOM 661 C C . ALA A 1 85 ? 7.894 -5.145 -21.427 1.00 97.00 85 ALA A C 1
ATOM 663 O O . ALA A 1 85 ? 6.764 -5.617 -21.293 1.00 97.00 85 ALA A O 1
ATOM 664 N N . ASP A 1 86 ? 8.923 -5.838 -21.918 1.00 97.81 86 ASP A N 1
ATOM 665 C CA . ASP A 1 86 ? 8.827 -7.202 -22.447 1.00 97.81 86 ASP A CA 1
ATOM 666 C C . ASP A 1 86 ? 8.303 -8.175 -21.381 1.00 97.81 86 ASP A C 1
ATOM 668 O O . ASP A 1 86 ? 7.423 -8.998 -21.636 1.00 97.81 86 ASP A O 1
ATOM 672 N N . GLU A 1 87 ? 8.783 -8.063 -20.137 1.00 97.88 87 GLU A N 1
ATOM 673 C CA . GLU A 1 87 ? 8.315 -8.921 -19.045 1.00 97.88 87 GLU A CA 1
ATOM 674 C C . GLU A 1 87 ? 6.853 -8.634 -18.663 1.00 97.88 87 GLU A C 1
ATOM 676 O O . GLU A 1 87 ? 6.100 -9.558 -18.332 1.00 97.88 87 GLU A O 1
ATOM 681 N N . VAL A 1 88 ? 6.419 -7.371 -18.703 1.00 97.25 88 VAL A N 1
ATOM 682 C CA . VAL A 1 88 ? 5.011 -7.015 -18.476 1.00 97.25 88 VAL A CA 1
ATOM 683 C C . VAL A 1 88 ? 4.134 -7.537 -19.612 1.00 97.25 88 VAL A C 1
ATOM 685 O O . VAL A 1 88 ? 3.104 -8.151 -19.325 1.00 97.25 88 VAL A O 1
ATOM 688 N N . GLU A 1 89 ? 4.547 -7.360 -20.867 1.00 96.88 89 GLU A N 1
ATOM 689 C CA . GLU A 1 89 ? 3.844 -7.882 -22.040 1.00 96.88 89 GLU A CA 1
ATOM 690 C C . GLU A 1 89 ? 3.707 -9.404 -21.961 1.00 96.88 89 GLU A C 1
ATOM 692 O O . GL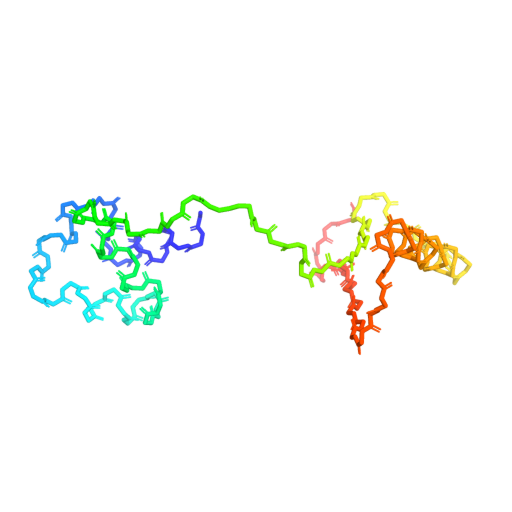U A 1 89 ? 2.594 -9.932 -22.015 1.00 96.88 89 GLU A O 1
ATOM 697 N N . ARG A 1 90 ? 4.810 -10.118 -21.718 1.00 97.88 90 ARG A N 1
ATOM 698 C CA . ARG A 1 90 ? 4.817 -11.577 -21.565 1.00 97.88 90 ARG A CA 1
ATOM 699 C C . ARG A 1 90 ? 3.837 -12.040 -20.484 1.00 97.88 90 ARG A C 1
ATOM 701 O O . ARG A 1 90 ? 3.099 -13.006 -20.687 1.00 97.88 90 ARG A O 1
ATOM 708 N N . ARG A 1 91 ? 3.784 -11.348 -19.337 1.00 97.19 91 ARG A N 1
ATOM 709 C CA . ARG A 1 91 ? 2.823 -11.642 -18.255 1.00 97.19 91 ARG A CA 1
ATOM 710 C C . ARG A 1 91 ? 1.379 -11.366 -18.657 1.00 97.19 91 ARG A C 1
ATOM 712 O O . ARG A 1 91 ? 0.499 -12.096 -18.211 1.00 97.19 91 ARG A O 1
ATOM 719 N N . MET A 1 92 ? 1.128 -10.320 -19.441 1.00 96.25 92 MET A N 1
ATOM 720 C CA . MET A 1 92 ? -0.205 -9.978 -19.940 1.00 96.25 92 MET A CA 1
ATOM 721 C C . MET A 1 92 ? -0.707 -11.003 -20.960 1.00 96.25 92 MET A C 1
ATOM 723 O O . MET A 1 92 ? -1.834 -11.483 -20.826 1.00 96.25 92 MET A O 1
ATOM 727 N N . LEU A 1 93 ? 0.147 -11.396 -21.910 1.00 96.81 93 LEU A N 1
ATOM 728 C CA . LEU A 1 93 ? -0.148 -12.423 -22.910 1.00 96.81 93 LEU A CA 1
ATOM 729 C C . LEU A 1 93 ? -0.441 -13.779 -22.260 1.00 96.81 93 LEU A C 1
ATOM 731 O O . LEU A 1 93 ? -1.421 -14.426 -22.617 1.00 96.81 93 LEU A O 1
ATOM 735 N N . ALA A 1 94 ? 0.334 -14.169 -21.242 1.00 96.00 94 ALA A N 1
ATOM 736 C CA . ALA A 1 94 ? 0.149 -15.434 -20.525 1.00 96.00 94 ALA A CA 1
ATOM 737 C C . ALA A 1 94 ? -1.230 -15.588 -19.853 1.00 96.00 94 ALA A C 1
ATOM 739 O O . ALA A 1 94 ? -1.646 -16.708 -19.564 1.00 96.00 94 ALA A O 1
ATOM 740 N N . VAL A 1 95 ? -1.936 -14.484 -19.588 1.00 94.56 95 VAL A N 1
ATOM 741 C CA . VAL A 1 95 ? -3.294 -14.500 -19.017 1.00 94.56 95 VAL A CA 1
ATOM 742 C C . VAL A 1 95 ? -4.350 -13.903 -19.954 1.00 94.56 95 VAL A C 1
ATOM 744 O O . VAL A 1 95 ? -5.493 -13.734 -19.538 1.00 94.56 95 VAL A O 1
ATOM 747 N N . GLY A 1 96 ? -3.985 -13.578 -21.200 1.00 95.38 96 GLY A N 1
ATOM 748 C CA . GLY A 1 96 ? -4.904 -13.077 -22.224 1.00 95.38 96 GLY A CA 1
ATOM 749 C C . GLY A 1 96 ? -5.561 -11.733 -21.896 1.00 95.38 96 GLY A C 1
ATOM 750 O O . GLY A 1 96 ? -6.744 -11.551 -22.174 1.00 95.38 96 GLY A O 1
ATOM 751 N N . VAL A 1 97 ? -4.833 -10.792 -21.280 1.00 95.06 97 VAL A N 1
ATOM 752 C CA . VAL A 1 97 ? -5.386 -9.478 -20.886 1.00 95.06 97 VAL A CA 1
ATOM 753 C C . VAL A 1 97 ? -4.664 -8.303 -21.540 1.00 95.06 97 VAL A C 1
ATOM 755 O O . VAL A 1 97 ? -3.491 -8.387 -21.888 1.00 95.06 97 VAL A O 1
ATOM 758 N N . GLN A 1 98 ? -5.357 -7.165 -21.631 1.00 94.12 98 GLN A N 1
ATOM 759 C CA . GLN A 1 98 ? -4.800 -5.881 -22.063 1.00 94.12 98 GLN A CA 1
ATOM 760 C C . GLN A 1 98 ? -4.968 -4.822 -20.966 1.00 94.12 98 GLN A C 1
ATOM 762 O O . GLN A 1 98 ? -6.008 -4.731 -20.309 1.00 94.12 98 GLN A O 1
ATOM 767 N N . GLY A 1 99 ? -3.930 -4.017 -20.748 1.00 90.88 99 GLY A N 1
ATOM 768 C CA . GLY A 1 99 ? -3.919 -2.946 -19.759 1.00 90.88 99 GLY A CA 1
ATOM 769 C C . GLY A 1 99 ? -4.501 -1.658 -20.335 1.00 90.88 99 GLY A C 1
ATOM 770 O O . GLY A 1 99 ? -4.258 -1.327 -21.488 1.00 90.88 99 GLY A O 1
ATOM 771 N N . ARG A 1 100 ? -5.248 -0.903 -19.522 1.00 94.94 100 ARG A N 1
ATOM 772 C CA . ARG A 1 100 ? -5.749 0.443 -19.884 1.00 94.94 100 ARG A CA 1
ATOM 773 C C . ARG A 1 100 ? -4.997 1.581 -19.199 1.00 94.94 100 ARG A C 1
ATOM 775 O O . ARG A 1 100 ? -5.184 2.742 -19.542 1.00 94.94 100 ARG A O 1
ATOM 782 N N . ARG A 1 101 ? -4.188 1.262 -18.187 1.00 95.44 101 ARG A N 1
ATOM 783 C CA . ARG A 1 101 ? -3.430 2.236 -17.402 1.00 95.44 101 ARG A CA 1
ATOM 784 C C . ARG A 1 101 ? -2.054 1.680 -17.085 1.00 95.44 101 ARG A C 1
ATOM 786 O O . ARG A 1 101 ? -1.952 0.613 -16.486 1.00 95.44 101 ARG A O 1
ATOM 793 N N . LEU A 1 102 ? -1.027 2.445 -17.433 1.00 95.56 102 LEU A N 1
ATOM 794 C CA . LEU A 1 102 ? 0.356 2.175 -17.063 1.00 95.56 102 LEU A CA 1
ATOM 795 C C . LEU A 1 102 ? 0.737 3.019 -15.842 1.00 95.56 102 LEU A C 1
ATOM 797 O O . LEU A 1 102 ? 0.234 4.125 -15.640 1.00 95.56 102 LEU A O 1
ATOM 801 N N . THR A 1 103 ? 1.615 2.500 -14.992 1.00 97.00 103 THR A N 1
ATOM 802 C CA . THR A 1 103 ? 2.214 3.270 -13.899 1.00 97.00 103 THR A CA 1
ATOM 803 C C . THR A 1 103 ? 3.691 2.927 -13.821 1.00 97.00 103 THR A C 1
ATOM 805 O O . THR A 1 103 ? 4.038 1.780 -13.559 1.00 97.00 103 THR A O 1
ATOM 808 N N . LEU A 1 104 ? 4.545 3.928 -14.028 1.00 96.50 104 LEU A N 1
ATOM 809 C CA . LEU A 1 104 ? 5.989 3.821 -13.856 1.00 96.50 104 LEU A CA 1
ATOM 810 C C . LEU A 1 104 ? 6.378 4.414 -12.502 1.00 96.50 104 LEU A C 1
ATOM 812 O O . LEU A 1 104 ? 5.992 5.538 -12.177 1.00 96.50 104 LEU A O 1
ATOM 816 N N . LYS A 1 105 ? 7.147 3.665 -11.710 1.00 96.62 105 LYS A N 1
ATOM 817 C CA . LYS A 1 105 ? 7.657 4.113 -10.413 1.00 96.62 105 LYS A CA 1
ATOM 818 C C . LYS A 1 105 ? 9.177 4.043 -10.418 1.00 96.62 105 LYS A C 1
ATOM 820 O O . LYS A 1 105 ? 9.743 2.961 -10.506 1.00 96.62 105 LYS A O 1
ATOM 825 N N . VAL A 1 106 ? 9.816 5.199 -10.266 1.00 94.50 106 VAL A N 1
ATOM 826 C CA . VAL A 1 106 ? 11.276 5.319 -10.212 1.00 94.50 106 VAL A CA 1
ATOM 827 C C . VAL A 1 106 ? 11.705 5.598 -8.777 1.00 94.50 106 VAL A C 1
ATOM 829 O O . VAL A 1 106 ? 11.241 6.555 -8.154 1.00 94.50 106 VAL A O 1
ATOM 832 N N . MET A 1 107 ? 12.597 4.763 -8.247 1.00 93.69 107 MET A N 1
ATOM 833 C CA . MET A 1 107 ? 13.233 4.996 -6.953 1.00 93.69 107 MET A CA 1
ATOM 834 C C . MET A 1 107 ? 14.495 5.834 -7.164 1.00 93.69 107 MET A C 1
ATOM 836 O O . MET A 1 107 ? 15.456 5.376 -7.775 1.00 93.69 107 MET A O 1
ATOM 840 N N . LYS A 1 108 ? 14.500 7.065 -6.648 1.00 92.75 108 LYS A N 1
ATOM 841 C CA . LYS A 1 108 ? 15.670 7.949 -6.674 1.00 92.75 108 LYS A CA 1
ATOM 842 C C . LYS A 1 108 ? 16.342 7.956 -5.305 1.00 92.75 108 LYS A C 1
ATOM 844 O O . LYS A 1 108 ? 15.662 8.043 -4.281 1.00 92.75 108 LYS A O 1
ATOM 849 N N . ARG A 1 109 ? 17.678 7.904 -5.287 1.00 93.56 109 ARG A N 1
ATOM 850 C CA . ARG A 1 109 ? 18.464 8.095 -4.062 1.00 93.56 109 ARG A CA 1
ATOM 851 C C . ARG A 1 109 ? 18.085 9.435 -3.428 1.00 93.56 109 ARG A C 1
ATOM 853 O O . ARG A 1 109 ? 18.098 10.465 -4.103 1.00 93.56 109 ARG A O 1
ATOM 860 N N . LYS A 1 110 ? 17.741 9.418 -2.140 1.00 95.50 110 LYS A N 1
ATOM 861 C CA . LYS A 1 110 ? 17.457 10.640 -1.385 1.00 95.50 110 LYS A CA 1
ATOM 862 C C . LYS A 1 110 ? 18.730 11.485 -1.286 1.00 95.50 110 LYS A C 1
ATOM 864 O O . LYS A 1 110 ? 19.820 10.944 -1.108 1.00 95.50 110 LYS A O 1
ATOM 869 N N . GLU A 1 111 ? 18.586 12.799 -1.387 1.00 94.62 111 GLU A N 1
ATOM 870 C CA . GLU A 1 111 ? 19.690 13.730 -1.163 1.00 94.62 111 GLU A CA 1
ATOM 871 C C . GLU A 1 111 ? 20.311 13.519 0.230 1.00 94.62 111 GLU A C 1
ATOM 873 O O . GLU A 1 111 ? 19.594 13.290 1.208 1.00 94.62 111 GLU A O 1
ATOM 878 N N . GLY A 1 112 ? 21.645 13.510 0.298 1.00 93.81 112 GLY A N 1
ATOM 879 C CA . GLY A 1 112 ? 22.407 13.251 1.525 1.00 93.81 112 GLY A CA 1
ATOM 880 C C . GLY A 1 112 ? 22.491 11.784 1.973 1.00 93.81 112 GLY A C 1
ATOM 881 O O . GLY A 1 112 ? 23.200 11.494 2.932 1.00 93.81 112 GLY A O 1
ATOM 882 N N . ALA A 1 113 ? 21.816 10.839 1.308 1.00 92.50 113 ALA A N 1
ATOM 883 C CA . ALA A 1 113 ? 22.030 9.415 1.581 1.00 92.50 113 ALA A CA 1
ATOM 884 C C . ALA A 1 113 ? 23.437 8.977 1.114 1.00 92.50 113 ALA A C 1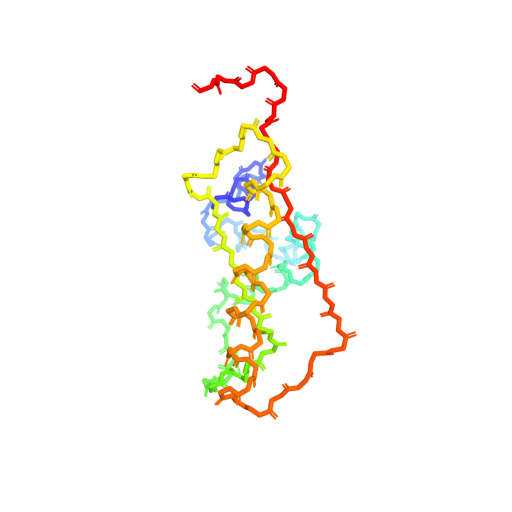
ATOM 886 O O . ALA A 1 113 ? 23.958 9.560 0.158 1.00 92.50 113 ALA A O 1
ATOM 887 N N . PRO A 1 114 ? 24.063 7.962 1.736 1.00 88.06 114 PRO A N 1
ATOM 888 C CA . PRO A 1 114 ? 25.317 7.392 1.242 1.00 88.06 114 PRO A CA 1
ATOM 889 C C . PRO A 1 114 ? 25.117 6.677 -0.105 1.00 88.06 114 PRO A C 1
ATOM 891 O O . PRO A 1 114 ? 23.988 6.355 -0.490 1.00 88.06 114 PRO A O 1
ATOM 894 N N . ASN A 1 115 ? 26.213 6.501 -0.847 1.00 73.56 115 ASN A N 1
ATOM 895 C CA . ASN A 1 115 ? 26.257 5.666 -2.055 1.00 73.56 115 ASN A CA 1
ATOM 896 C C . ASN A 1 115 ? 26.484 4.198 -1.702 1.00 73.56 115 ASN A C 1
ATOM 898 O O . ASN A 1 115 ? 27.227 3.959 -0.726 1.00 73.56 115 ASN A O 1
#